Protein AF-A0A380DZ54-F1 (afdb_monomer_lite)

Sequence (66 aa):
MPTHFKGIDLTSSRFIKWLNDMNIIPGYYGVNNIDLMNDLYQKGAHTIVTDRPDLAQQFKQTIPNK

Radius of gyration: 11.81 Å; chains: 1; bounding box: 27×26×33 Å

Secondary structure (DSSP, 8-state):
--SEETTEES--HHHHHHHHHTT---EE-S---HHHHHHHHHTT--EE--S-HHHHHHHHHHS---

Foldseek 3Di:
DECDDPNDGCQDLVNLVVCVVVVHAAEYEQPADLVSVVSSVVSRHDYYYHPCVVSVVVNVVVDPDD

Organism: Staphylococcus aureus (NCBI:txid1280)

pLDDT: mean 94.75, std 6.47, range [55.69, 98.0]

InterPro domains:
  IPR017946 PLC-like phosphodiesterase, TIM beta/alpha-barrel domain superfamily [G3DSA:3.20.20.190] (2-64)
  IPR017946 PLC-like phosphodiesterase, TIM beta/alpha-barrel domain superfamily [SSF51695] (7-59)
  IPR030395 Glycerophosphodiester phosphodiesterase domain [PS51704] (1-60)

Structure (mmCIF, N/CA/C/O backbone):
data_AF-A0A380DZ54-F1
#
_entry.id   AF-A0A380DZ54-F1
#
loop_
_atom_site.group_PDB
_atom_site.id
_atom_site.type_symbol
_atom_site.label_atom_id
_atom_site.label_alt_id
_atom_site.label_comp_id
_atom_site.label_asym_id
_atom_site.label_entity_id
_atom_site.label_seq_id
_atom_site.pdbx_PDB_ins_code
_atom_site.Cartn_x
_atom_site.Cartn_y
_atom_site.Cartn_z
_atom_site.occupancy
_atom_site.B_iso_or_equiv
_atom_site.auth_seq_id
_atom_site.auth_comp_id
_atom_site.auth_asym_id
_atom_site.auth_atom_id
_atom_site.pdbx_PDB_model_num
ATOM 1 N N . MET A 1 1 ? -5.405 -2.379 -5.714 1.00 93.81 1 MET A N 1
ATOM 2 C CA . MET A 1 1 ? -5.282 -1.322 -6.733 1.00 93.81 1 MET A CA 1
ATOM 3 C C . MET A 1 1 ? -3.806 -1.017 -6.966 1.00 93.81 1 MET A C 1
ATOM 5 O O . MET A 1 1 ? -3.005 -1.331 -6.089 1.00 93.81 1 MET A O 1
ATOM 9 N N . PRO A 1 2 ? -3.413 -0.495 -8.137 1.00 95.56 2 PRO A N 1
ATOM 10 C CA . PRO A 1 2 ? -2.026 -0.113 -8.383 1.00 95.56 2 PRO A CA 1
ATOM 11 C C . PRO A 1 2 ? -1.659 1.135 -7.567 1.00 95.56 2 PRO A C 1
ATOM 13 O O . PRO A 1 2 ? -2.536 1.839 -7.070 1.00 95.56 2 PRO A O 1
ATOM 16 N N . THR A 1 3 ? -0.366 1.431 -7.446 1.00 96.50 3 THR A N 1
ATOM 17 C CA . THR A 1 3 ? 0.108 2.670 -6.800 1.00 96.50 3 THR A CA 1
ATOM 18 C C . THR A 1 3 ? -0.166 3.899 -7.662 1.00 96.50 3 THR A C 1
ATOM 20 O O . THR A 1 3 ? -0.418 4.977 -7.140 1.00 96.50 3 THR A O 1
ATOM 23 N N . HIS A 1 4 ? -0.181 3.720 -8.984 1.00 96.38 4 HIS A N 1
ATOM 24 C CA . HIS A 1 4 ? -0.467 4.769 -9.950 1.00 96.38 4 HIS A CA 1
ATOM 25 C C . HIS A 1 4 ? -1.449 4.273 -11.003 1.00 96.38 4 HIS A C 1
ATOM 27 O O . HIS A 1 4 ? -1.386 3.123 -11.443 1.00 96.38 4 HIS A O 1
ATOM 33 N N . PHE A 1 5 ? -2.330 5.158 -11.458 1.00 94.62 5 PHE A N 1
ATOM 34 C CA . PHE A 1 5 ? -3.216 4.874 -12.579 1.00 94.62 5 PHE A CA 1
ATOM 35 C C . PHE A 1 5 ? -3.364 6.109 -13.460 1.00 94.62 5 PHE A C 1
ATOM 37 O O . PHE A 1 5 ? -3.801 7.156 -12.994 1.00 94.62 5 PHE A O 1
ATOM 44 N N . LYS A 1 6 ? -2.985 5.995 -14.741 1.00 94.81 6 LYS A N 1
ATOM 45 C CA . LYS A 1 6 ? -3.042 7.099 -15.720 1.00 94.81 6 LYS A CA 1
ATOM 46 C C . LYS A 1 6 ? -2.384 8.401 -15.218 1.00 94.81 6 LYS A C 1
ATOM 48 O O . LYS A 1 6 ? -2.927 9.484 -15.399 1.00 94.81 6 LYS A O 1
ATOM 53 N N . GLY A 1 7 ? -1.227 8.285 -14.563 1.00 92.56 7 GLY A N 1
ATOM 54 C CA . GLY A 1 7 ? -0.480 9.428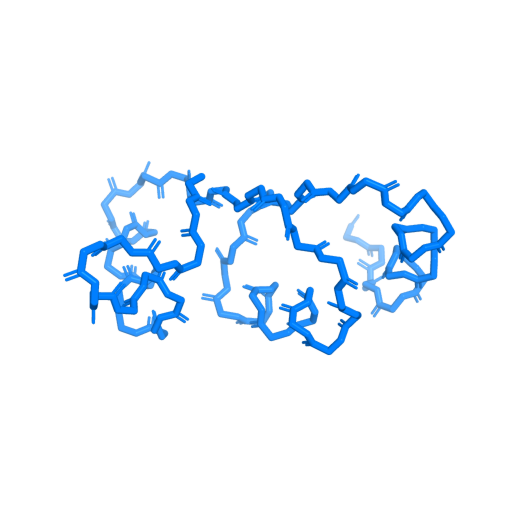 -14.016 1.00 92.56 7 GLY A CA 1
ATOM 55 C C . GLY A 1 7 ? -1.002 9.969 -12.680 1.00 92.56 7 GLY A C 1
ATOM 56 O O . GLY A 1 7 ? -0.416 10.900 -12.140 1.00 92.56 7 GLY A O 1
ATOM 57 N N . ILE A 1 8 ? -2.067 9.388 -12.125 1.00 92.81 8 ILE A N 1
ATOM 58 C CA . ILE A 1 8 ? -2.597 9.751 -10.809 1.00 92.81 8 ILE A CA 1
ATOM 59 C C . ILE A 1 8 ? -1.919 8.887 -9.752 1.00 92.81 8 ILE A C 1
ATOM 61 O O . ILE A 1 8 ? -1.948 7.658 -9.856 1.00 92.81 8 ILE A O 1
ATOM 65 N N . ASP A 1 9 ? -1.348 9.530 -8.736 1.00 95.19 9 ASP A N 1
ATOM 66 C CA . ASP A 1 9 ? -0.834 8.863 -7.542 1.00 95.19 9 ASP A CA 1
ATOM 67 C C . ASP A 1 9 ? -1.991 8.457 -6.616 1.00 95.19 9 ASP A C 1
ATOM 69 O O . ASP A 1 9 ? -2.683 9.290 -6.022 1.00 95.19 9 ASP A O 1
ATOM 73 N N . LEU A 1 10 ? -2.197 7.147 -6.500 1.00 96.69 10 LEU A N 1
ATOM 74 C CA . LEU A 1 10 ? -3.214 6.540 -5.647 1.00 96.69 10 LEU A CA 1
ATOM 75 C C . LEU A 1 10 ? -2.672 6.209 -4.255 1.00 96.69 10 LEU A C 1
ATOM 77 O O . LEU A 1 10 ? -3.398 5.622 -3.463 1.00 96.69 10 LEU A O 1
ATOM 81 N N . THR A 1 11 ? -1.425 6.555 -3.935 1.00 97.19 11 THR A N 1
ATOM 82 C CA . THR A 1 11 ? -0.780 6.299 -2.634 1.00 97.19 11 THR A CA 1
ATOM 83 C C . THR A 1 11 ? -0.754 7.521 -1.718 1.00 97.19 11 THR A C 1
ATOM 85 O O . THR A 1 11 ? -0.173 7.477 -0.631 1.00 97.19 11 THR A O 1
ATOM 88 N N . SER A 1 12 ? -1.372 8.632 -2.127 1.00 96.38 12 SER A N 1
ATOM 89 C CA . SER A 1 12 ? -1.393 9.846 -1.312 1.00 96.38 12 SER A CA 1
ATOM 90 C C . SER A 1 12 ? -2.171 9.642 -0.005 1.00 96.38 12 SER A C 1
ATOM 92 O O . SER A 1 12 ? -3.254 9.049 0.018 1.00 96.38 12 SER A O 1
ATOM 94 N N . SER A 1 13 ? -1.657 10.197 1.098 1.00 96.88 13 SER A N 1
ATOM 95 C CA . SER A 1 13 ? -2.290 10.070 2.420 1.00 96.88 13 SER A CA 1
ATOM 96 C C . SER A 1 13 ? -3.712 10.634 2.438 1.00 96.88 13 SER A C 1
ATOM 98 O O . SER A 1 13 ? -4.594 10.078 3.085 1.00 96.88 13 SER A O 1
ATOM 100 N N . ARG A 1 14 ? -3.962 11.719 1.687 1.00 96.88 14 ARG A N 1
ATOM 101 C CA . ARG A 1 14 ? -5.295 12.329 1.561 1.00 96.88 14 ARG A CA 1
ATOM 102 C C . ARG A 1 14 ? -6.295 11.369 0.921 1.00 96.88 14 ARG A C 1
ATOM 104 O O . ARG A 1 14 ? -7.422 11.274 1.395 1.00 96.88 14 ARG A O 1
ATOM 111 N N . PHE A 1 15 ? -5.890 10.678 -0.141 1.00 96.44 15 PHE A N 1
ATOM 112 C CA . PHE A 1 15 ? -6.760 9.748 -0.851 1.00 96.44 15 PHE A CA 1
ATOM 113 C C . PHE A 1 15 ? -7.053 8.502 -0.016 1.00 96.44 15 PHE A C 1
ATOM 115 O O . PHE A 1 15 ? -8.214 8.139 0.147 1.00 96.44 15 PHE A O 1
ATOM 122 N N . ILE A 1 16 ? -6.020 7.899 0.580 1.00 97.75 16 ILE A N 1
ATOM 123 C CA . ILE A 1 16 ? -6.181 6.725 1.448 1.00 97.75 16 ILE A CA 1
ATOM 124 C C . ILE A 1 16 ? -7.077 7.058 2.642 1.00 97.75 16 ILE A C 1
ATOM 126 O O . ILE A 1 16 ? -8.008 6.312 2.937 1.00 97.75 16 ILE A O 1
ATOM 130 N N . LYS A 1 17 ? -6.858 8.212 3.289 1.00 97.06 17 LYS A N 1
ATOM 131 C CA . LYS A 1 17 ? -7.720 8.668 4.381 1.00 97.06 17 LYS A CA 1
ATOM 132 C C . LYS A 1 17 ? -9.170 8.820 3.922 1.00 97.06 17 LYS A C 1
ATOM 134 O O . LYS A 1 17 ? -10.063 8.331 4.600 1.00 97.06 17 LYS A O 1
ATOM 139 N N . TRP A 1 18 ? -9.402 9.459 2.778 1.00 97.50 18 TRP A N 1
ATOM 140 C CA . TRP A 1 18 ? -10.749 9.633 2.237 1.00 97.50 18 TRP A CA 1
ATOM 141 C C . TRP A 1 18 ? -11.457 8.293 1.973 1.00 97.50 18 TRP A C 1
ATOM 143 O O . TRP A 1 18 ? -12.632 8.161 2.299 1.00 97.50 18 TRP A O 1
ATOM 153 N N . LEU A 1 19 ? -10.749 7.280 1.457 1.00 97.19 19 LEU A N 1
ATOM 154 C CA . LEU A 1 19 ? -11.305 5.929 1.301 1.00 97.19 19 LEU A CA 1
ATOM 155 C C . LEU A 1 19 ? -11.688 5.313 2.650 1.00 97.19 19 LEU A C 1
ATOM 157 O O . LEU A 1 19 ? -12.809 4.827 2.804 1.00 97.19 19 LEU A O 1
ATOM 161 N N . ASN A 1 20 ? -10.787 5.394 3.629 1.00 97.06 20 ASN A N 1
ATOM 162 C CA . ASN A 1 20 ? -11.026 4.884 4.976 1.00 97.06 20 ASN A CA 1
ATOM 163 C C . ASN A 1 20 ? -12.220 5.583 5.652 1.00 97.06 20 ASN A C 1
ATOM 165 O O . ASN A 1 20 ? -13.060 4.906 6.238 1.00 97.06 20 ASN A O 1
ATOM 169 N N . ASP A 1 21 ? -12.352 6.908 5.513 1.00 97.69 21 ASP A N 1
ATOM 170 C CA . ASP A 1 21 ? -13.476 7.690 6.058 1.00 97.69 21 ASP A CA 1
ATOM 171 C C . ASP A 1 21 ? -14.832 7.262 5.458 1.00 97.69 21 ASP A C 1
ATOM 173 O O . ASP A 1 21 ? -15.873 7.384 6.101 1.00 97.69 21 ASP A O 1
ATOM 177 N N . MET A 1 22 ? -14.828 6.730 4.233 1.00 97.94 22 MET A N 1
ATOM 178 C CA . MET A 1 22 ? -16.009 6.177 3.563 1.00 97.94 22 MET A CA 1
ATOM 179 C C . MET A 1 22 ? -16.219 4.677 3.816 1.00 97.94 22 MET A C 1
ATOM 181 O O . MET A 1 22 ? -17.092 4.073 3.195 1.00 97.94 22 MET A O 1
ATOM 185 N N . ASN A 1 23 ? -15.435 4.057 4.703 1.00 96.94 23 ASN A N 1
ATOM 186 C CA . ASN A 1 23 ? -15.420 2.610 4.944 1.00 96.94 23 ASN A CA 1
ATOM 187 C C . ASN A 1 23 ? -15.058 1.769 3.703 1.00 96.94 23 ASN A C 1
ATOM 189 O O . ASN A 1 23 ? -15.458 0.609 3.588 1.00 96.94 23 ASN A O 1
ATOM 193 N N . ILE A 1 24 ? -14.286 2.331 2.769 1.00 97.06 24 ILE A N 1
ATOM 194 C CA . ILE A 1 24 ? -13.706 1.586 1.650 1.00 97.06 24 ILE A CA 1
ATOM 195 C C . ILE A 1 24 ? -12.318 1.123 2.068 1.00 97.06 24 ILE A C 1
ATOM 197 O O . ILE A 1 24 ? -11.478 1.947 2.403 1.00 97.06 24 ILE A O 1
ATOM 201 N N . ILE A 1 25 ? -12.071 -0.185 2.014 1.00 94.06 25 ILE A N 1
ATOM 202 C CA . ILE A 1 25 ? -10.821 -0.802 2.466 1.00 94.06 25 ILE A CA 1
ATOM 203 C C . ILE A 1 25 ? -9.775 -0.754 1.334 1.00 94.06 25 ILE A C 1
ATOM 205 O O . ILE A 1 25 ? -9.910 -1.492 0.352 1.00 94.06 25 ILE A O 1
ATOM 209 N N . PRO A 1 26 ? -8.718 0.078 1.427 1.00 96.50 26 PRO A N 1
ATOM 210 C CA . PRO A 1 26 ? -7.721 0.177 0.373 1.00 96.50 26 PRO A CA 1
ATOM 211 C C . PRO A 1 26 ? -6.714 -0.973 0.465 1.00 96.50 26 PRO A C 1
ATOM 213 O O . PRO A 1 26 ? -6.065 -1.184 1.492 1.00 96.50 26 PRO A O 1
ATOM 216 N N . GLY A 1 27 ? -6.543 -1.692 -0.644 1.00 97.50 27 GLY A N 1
ATOM 217 C CA . GLY A 1 27 ? -5.502 -2.703 -0.808 1.00 97.50 27 GLY A CA 1
ATOM 218 C C . GLY A 1 27 ? -4.653 -2.429 -2.043 1.00 97.50 27 GLY A C 1
ATOM 219 O O . GLY A 1 27 ? -5.206 -2.090 -3.090 1.00 97.50 27 GLY A O 1
ATOM 220 N N . TYR A 1 28 ? -3.334 -2.599 -1.958 1.00 98.00 28 TYR A N 1
ATOM 221 C CA . TYR A 1 28 ? -2.390 -2.358 -3.053 1.00 98.00 28 TYR A CA 1
ATOM 222 C C . TYR A 1 28 ? -1.713 -3.647 -3.509 1.00 98.00 28 TYR A C 1
ATOM 224 O O . TYR A 1 28 ? -1.339 -4.465 -2.677 1.00 98.00 28 TYR A O 1
ATOM 232 N N . TYR A 1 29 ? -1.553 -3.827 -4.822 1.00 96.81 29 TYR A N 1
ATOM 233 C CA . TYR A 1 29 ? -0.847 -4.977 -5.399 1.00 96.81 29 TYR A CA 1
ATOM 234 C C . TYR A 1 29 ? 0.397 -4.549 -6.176 1.00 96.81 29 TYR A C 1
ATOM 236 O O . TYR A 1 29 ? 0.495 -3.397 -6.600 1.00 96.81 29 TYR A O 1
ATOM 244 N N . GLY A 1 30 ? 1.327 -5.486 -6.379 1.00 96.00 30 GLY A N 1
ATOM 245 C CA . GLY A 1 30 ? 2.591 -5.230 -7.076 1.00 96.00 30 GLY A CA 1
ATOM 246 C C . GLY A 1 30 ? 3.558 -4.361 -6.268 1.00 96.00 30 GLY A C 1
ATOM 247 O O . GLY A 1 30 ? 4.390 -3.659 -6.838 1.00 96.00 30 GLY A O 1
ATOM 248 N N . VAL A 1 31 ? 3.431 -4.358 -4.938 1.00 97.62 31 VAL A N 1
ATOM 249 C CA . VAL A 1 31 ? 4.300 -3.584 -4.048 1.00 97.62 31 VAL A CA 1
ATOM 250 C C . VAL A 1 31 ? 5.513 -4.442 -3.701 1.00 97.62 31 VAL A C 1
ATOM 252 O O . VAL A 1 31 ? 5.430 -5.312 -2.846 1.00 97.62 31 VAL A O 1
ATOM 255 N N . ASN A 1 32 ? 6.644 -4.213 -4.368 1.00 97.12 32 ASN A N 1
ATOM 256 C CA . ASN A 1 32 ? 7.860 -5.033 -4.236 1.00 97.12 32 ASN A CA 1
ATOM 257 C C . ASN A 1 32 ? 9.039 -4.251 -3.618 1.00 97.12 32 ASN A C 1
ATOM 259 O O . ASN A 1 32 ? 10.198 -4.499 -3.938 1.00 97.12 32 ASN A O 1
ATOM 263 N N . ASN A 1 33 ? 8.737 -3.283 -2.748 1.00 96.44 33 ASN A N 1
ATOM 264 C CA . ASN A 1 33 ? 9.705 -2.444 -2.041 1.00 96.44 33 ASN A CA 1
ATOM 265 C C . ASN A 1 33 ? 9.254 -2.259 -0.583 1.00 96.44 33 ASN A C 1
ATOM 267 O O . ASN A 1 33 ? 8.123 -1.836 -0.352 1.00 96.44 33 ASN A O 1
ATOM 271 N N . ILE A 1 34 ? 10.124 -2.571 0.382 1.00 96.00 34 ILE A N 1
ATOM 272 C CA . ILE A 1 34 ? 9.770 -2.587 1.809 1.00 96.00 34 ILE A CA 1
ATOM 273 C C . ILE A 1 34 ? 9.444 -1.201 2.375 1.00 96.00 34 ILE A C 1
ATOM 275 O O . ILE A 1 34 ? 8.539 -1.076 3.199 1.00 96.00 34 ILE A O 1
ATOM 279 N N . ASP A 1 35 ? 10.120 -0.152 1.909 1.00 95.62 35 ASP A N 1
ATOM 280 C CA . ASP A 1 35 ? 9.858 1.217 2.359 1.00 95.62 35 ASP A CA 1
ATOM 281 C C . ASP A 1 35 ? 8.456 1.654 1.936 1.00 95.62 35 ASP A C 1
ATOM 283 O O . ASP 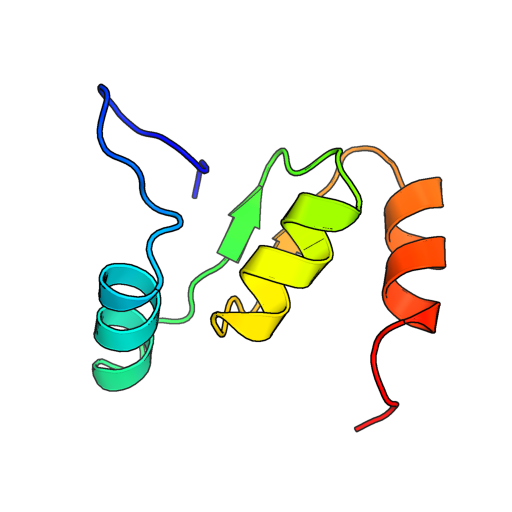A 1 35 ? 7.703 2.199 2.738 1.00 95.62 35 ASP A O 1
ATOM 287 N N . LEU A 1 36 ? 8.060 1.313 0.708 1.00 96.81 36 LEU A N 1
ATOM 288 C CA . LEU A 1 36 ? 6.713 1.557 0.209 1.00 96.81 36 LEU A CA 1
ATOM 289 C C . LEU A 1 36 ? 5.656 0.726 0.952 1.00 96.81 36 LEU A C 1
ATOM 291 O O . LEU A 1 36 ? 4.556 1.220 1.187 1.00 96.81 36 LEU A O 1
ATOM 295 N N . MET A 1 37 ? 5.965 -0.515 1.349 1.00 97.25 37 MET A N 1
ATOM 296 C CA . MET A 1 37 ? 5.055 -1.300 2.197 1.00 97.25 37 MET A CA 1
ATOM 297 C C . MET A 1 37 ? 4.797 -0.586 3.528 1.00 97.25 37 MET A C 1
ATOM 299 O O . MET A 1 37 ? 3.644 -0.414 3.925 1.00 97.25 37 MET A O 1
ATOM 303 N N . ASN A 1 38 ? 5.868 -0.136 4.189 1.00 96.19 38 ASN A N 1
ATOM 304 C CA . ASN A 1 38 ? 5.777 0.608 5.442 1.00 96.19 38 ASN A CA 1
ATOM 305 C C . ASN A 1 38 ? 5.006 1.919 5.257 1.00 96.19 38 ASN A C 1
ATOM 307 O O . ASN A 1 38 ? 4.092 2.195 6.029 1.00 96.19 38 ASN A O 1
ATOM 311 N N . ASP A 1 39 ? 5.318 2.696 4.222 1.00 96.62 39 ASP A N 1
ATOM 312 C CA . ASP A 1 39 ? 4.640 3.956 3.915 1.00 96.62 39 ASP A CA 1
ATOM 313 C C . ASP A 1 39 ? 3.128 3.761 3.700 1.00 96.62 39 ASP A C 1
ATOM 315 O O . ASP A 1 39 ? 2.315 4.431 4.339 1.00 96.62 39 ASP A O 1
ATOM 319 N N . LEU A 1 40 ? 2.729 2.783 2.881 1.00 97.12 40 LEU A N 1
ATOM 320 C CA . LEU A 1 40 ? 1.318 2.465 2.650 1.00 97.12 40 LEU A CA 1
ATOM 321 C C . LEU A 1 40 ? 0.612 2.024 3.935 1.00 97.12 40 LEU A C 1
ATOM 323 O O . LEU A 1 40 ? -0.502 2.474 4.207 1.00 97.12 40 LEU A O 1
ATOM 327 N N . TYR A 1 41 ? 1.255 1.182 4.744 1.00 96.25 41 TYR A N 1
ATOM 328 C CA . TYR A 1 41 ? 0.716 0.753 6.032 1.00 96.25 41 TYR A CA 1
ATOM 329 C C . TYR A 1 41 ? 0.496 1.932 6.986 1.00 96.25 41 TYR A C 1
ATOM 331 O O . TYR A 1 41 ? -0.593 2.070 7.543 1.00 96.25 41 TYR A O 1
ATOM 339 N N . GLN A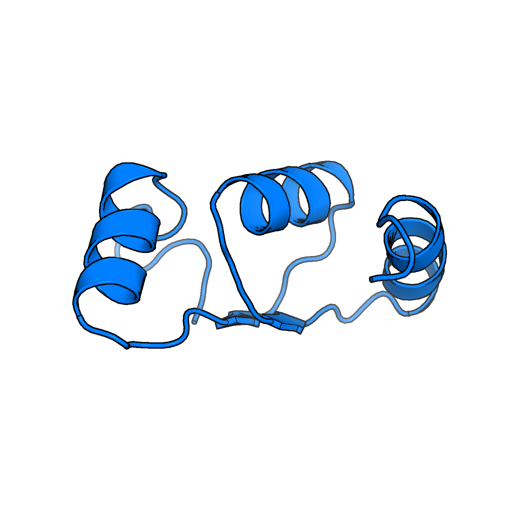 1 42 ? 1.478 2.831 7.117 1.00 95.75 42 GLN A N 1
ATOM 340 C CA . GLN A 1 42 ? 1.364 4.028 7.960 1.00 95.75 42 GLN A CA 1
ATOM 341 C C . GLN A 1 42 ? 0.268 4.983 7.472 1.00 95.75 42 GLN A C 1
ATOM 343 O O . GLN A 1 42 ? -0.408 5.625 8.275 1.00 95.75 42 GLN A O 1
ATOM 348 N N . LYS A 1 43 ? 0.039 5.048 6.158 1.00 96.75 43 LYS A N 1
ATOM 349 C CA . LYS A 1 43 ? -1.053 5.831 5.564 1.00 96.75 43 LYS A CA 1
ATOM 350 C C . LYS A 1 43 ? -2.437 5.207 5.7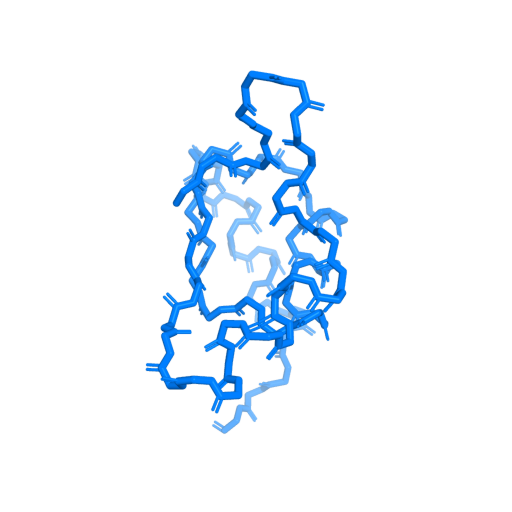65 1.00 96.75 43 LYS A C 1
ATOM 352 O O . LYS A 1 43 ? -3.435 5.869 5.487 1.00 96.75 43 LYS A O 1
ATOM 357 N N . GLY A 1 44 ? -2.514 3.969 6.255 1.00 96.12 44 GLY A N 1
ATOM 358 C CA . GLY A 1 44 ? -3.768 3.264 6.513 1.00 96.12 44 GLY A CA 1
ATOM 359 C C . GLY A 1 44 ? -4.214 2.345 5.378 1.00 96.12 44 GLY A C 1
ATOM 360 O O . GLY A 1 44 ? -5.407 2.065 5.268 1.00 96.12 44 GLY A O 1
ATOM 361 N N . ALA A 1 45 ? -3.293 1.881 4.527 1.00 97.06 45 ALA A N 1
ATOM 362 C CA . ALA A 1 45 ? -3.564 0.757 3.639 1.00 97.06 45 ALA A CA 1
ATOM 363 C C . ALA A 1 45 ? -3.837 -0.507 4.461 1.00 97.06 45 ALA A C 1
ATOM 365 O O . ALA A 1 45 ? -3.094 -0.837 5.385 1.00 97.06 45 ALA A O 1
ATOM 366 N N . HIS A 1 46 ? -4.894 -1.233 4.108 1.00 95.94 46 HIS A N 1
ATOM 367 C CA . HIS A 1 46 ? -5.278 -2.447 4.818 1.00 95.94 46 HIS A CA 1
ATOM 368 C C . 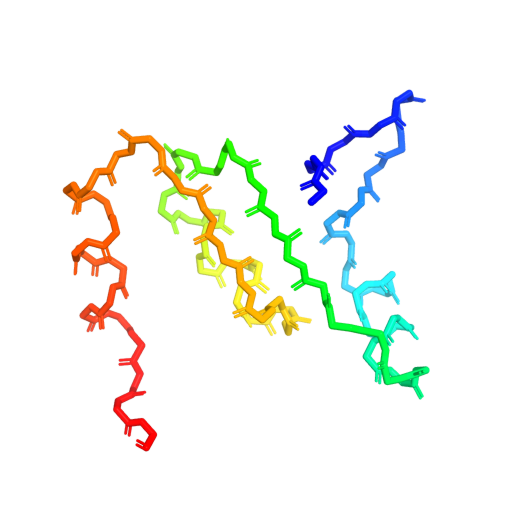HIS A 1 46 ? -4.560 -3.687 4.283 1.00 95.94 46 HIS A C 1
ATOM 370 O O . HIS A 1 46 ? -4.151 -4.555 5.049 1.00 95.94 46 HIS A O 1
ATO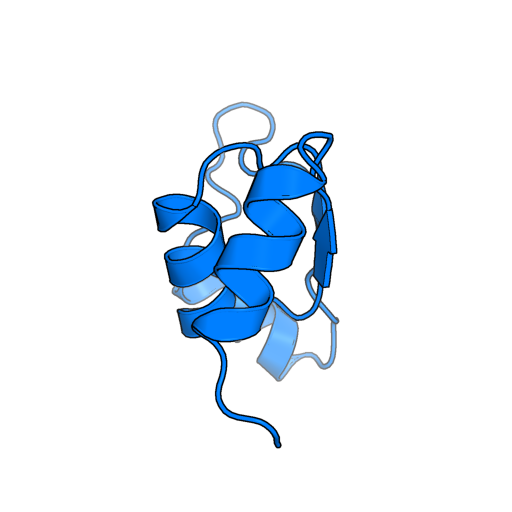M 376 N N . THR A 1 47 ? -4.403 -3.781 2.961 1.00 96.31 47 THR A N 1
ATOM 377 C CA . THR A 1 47 ? -3.791 -4.946 2.312 1.00 96.31 47 THR A CA 1
ATOM 378 C C . THR A 1 47 ? -2.646 -4.517 1.413 1.00 96.31 47 THR A C 1
ATOM 380 O O . THR A 1 47 ? -2.773 -3.578 0.629 1.00 96.31 47 THR A O 1
ATOM 383 N N . ILE A 1 48 ? -1.537 -5.242 1.492 1.00 97.50 48 ILE A N 1
ATOM 384 C CA . ILE A 1 48 ? -0.380 -5.069 0.620 1.00 97.50 48 ILE A CA 1
ATOM 385 C C . ILE A 1 48 ? -0.059 -6.438 0.024 1.00 97.50 48 ILE A C 1
ATOM 387 O O . ILE A 1 48 ? 0.148 -7.404 0.755 1.00 97.50 48 ILE A O 1
ATOM 391 N N . VAL A 1 49 ? -0.055 -6.522 -1.304 1.00 97.69 49 VAL A N 1
ATOM 392 C CA . VAL A 1 49 ? 0.261 -7.732 -2.065 1.00 97.69 49 VAL A CA 1
ATOM 393 C C . VAL A 1 49 ? 1.589 -7.525 -2.784 1.00 97.69 49 VAL A C 1
ATOM 395 O O . VAL A 1 49 ? 1.782 -6.530 -3.491 1.00 97.69 49 VAL A O 1
ATOM 398 N N . THR A 1 50 ? 2.490 -8.485 -2.601 1.00 97.69 50 THR A N 1
ATOM 399 C CA . THR A 1 50 ? 3.849 -8.492 -3.140 1.00 97.69 50 THR A CA 1
ATOM 400 C C . THR A 1 50 ? 4.150 -9.824 -3.807 1.00 97.69 50 THR A C 1
ATOM 402 O O . THR A 1 50 ? 3.693 -10.869 -3.347 1.00 97.69 50 THR A O 1
ATOM 405 N N . ASP A 1 51 ? 4.971 -9.779 -4.850 1.00 97.31 51 ASP A N 1
ATOM 406 C CA . ASP A 1 51 ? 5.523 -10.965 -5.511 1.00 97.31 51 ASP A CA 1
ATOM 407 C C . ASP A 1 51 ? 6.798 -11.460 -4.798 1.00 97.31 51 ASP A C 1
ATOM 409 O O . ASP A 1 51 ? 7.407 -12.451 -5.197 1.00 97.31 51 ASP A O 1
ATOM 413 N N . ARG A 1 52 ? 7.229 -10.747 -3.746 1.00 97.25 52 ARG A N 1
ATOM 414 C CA . ARG A 1 52 ? 8.438 -10.998 -2.958 1.00 97.25 52 ARG A CA 1
ATOM 415 C C . ARG A 1 52 ? 8.069 -11.530 -1.568 1.00 97.25 52 ARG A C 1
ATOM 417 O O . ARG A 1 52 ? 7.892 -10.741 -0.635 1.00 97.25 52 ARG A O 1
ATOM 424 N N . PRO A 1 53 ? 7.934 -12.859 -1.395 1.00 96.50 53 PRO A N 1
ATOM 425 C CA . PRO A 1 53 ? 7.552 -13.443 -0.108 1.00 96.50 53 PRO A CA 1
ATOM 426 C C . PRO A 1 53 ? 8.587 -13.178 0.996 1.00 96.50 53 PRO A C 1
ATOM 428 O O . PRO A 1 53 ? 8.221 -13.057 2.163 1.00 96.50 53 PRO A O 1
ATOM 431 N N . ASP A 1 54 ? 9.861 -13.021 0.629 1.00 96.81 54 ASP A N 1
ATOM 432 C CA . ASP A 1 54 ? 10.944 -12.601 1.519 1.00 96.81 54 ASP A CA 1
ATOM 433 C C . ASP A 1 54 ? 10.680 -11.211 2.118 1.00 96.81 54 ASP A C 1
ATOM 435 O O . ASP A 1 54 ? 10.745 -11.037 3.337 1.00 96.81 54 ASP A O 1
ATOM 439 N N . LEU A 1 55 ? 10.284 -10.246 1.280 1.00 96.44 55 LEU A N 1
ATOM 440 C CA . LEU A 1 55 ? 9.917 -8.905 1.738 1.00 96.44 55 LEU A CA 1
ATOM 441 C C . LEU A 1 55 ? 8.648 -8.930 2.588 1.00 96.44 55 LEU A C 1
ATOM 443 O O . LEU A 1 55 ? 8.592 -8.234 3.597 1.00 96.44 55 LEU A O 1
ATOM 447 N N . ALA A 1 56 ? 7.653 -9.751 2.233 1.00 95.62 56 ALA A N 1
ATOM 448 C CA . ALA A 1 56 ? 6.453 -9.909 3.053 1.00 95.62 56 ALA A CA 1
ATOM 449 C C . ALA A 1 56 ? 6.795 -10.405 4.464 1.00 95.62 56 ALA A C 1
ATOM 451 O O . ALA A 1 56 ? 6.272 -9.882 5.448 1.00 95.62 56 ALA A O 1
ATOM 452 N N . GLN A 1 57 ? 7.682 -11.397 4.579 1.00 96.00 57 GLN A N 1
ATOM 453 C CA . GLN A 1 57 ? 8.109 -11.916 5.875 1.00 96.00 57 GLN A CA 1
ATOM 454 C C . GLN A 1 57 ? 8.871 -10.859 6.681 1.00 96.00 57 GLN A C 1
ATOM 456 O O . GLN A 1 57 ? 8.577 -10.681 7.862 1.00 96.00 57 GLN A O 1
ATOM 461 N N . GLN A 1 58 ? 9.801 -10.138 6.047 1.00 95.12 58 GLN A N 1
ATOM 462 C CA . GLN A 1 58 ? 10.537 -9.048 6.688 1.00 95.12 58 GLN A CA 1
ATOM 463 C C . GLN A 1 58 ? 9.589 -7.936 7.160 1.00 95.12 58 GLN A C 1
ATOM 465 O O . GLN A 1 58 ? 9.665 -7.498 8.303 1.00 95.12 58 GLN A O 1
ATOM 470 N N . PHE A 1 59 ? 8.649 -7.521 6.313 1.00 95.50 59 PHE A N 1
ATOM 471 C CA . PHE A 1 59 ? 7.652 -6.504 6.636 1.00 95.50 59 PHE A CA 1
ATOM 472 C C . PHE A 1 59 ? 6.745 -6.927 7.800 1.00 95.50 59 PHE A C 1
ATOM 474 O O . PHE A 1 59 ? 6.480 -6.141 8.700 1.00 95.50 59 PHE A O 1
ATOM 481 N N . LYS A 1 60 ? 6.325 -8.195 7.877 1.00 92.62 60 LYS A N 1
ATOM 482 C CA . LYS A 1 60 ? 5.541 -8.677 9.029 1.00 92.62 60 LYS A CA 1
ATOM 483 C C . LYS A 1 60 ? 6.277 -8.548 10.365 1.00 92.62 60 LYS A C 1
ATOM 485 O O . LYS A 1 60 ? 5.613 -8.453 11.389 1.00 92.62 60 LYS A O 1
ATOM 490 N N . GLN A 1 61 ? 7.610 -8.539 10.370 1.00 92.44 61 GLN A N 1
ATOM 491 C CA . GLN A 1 61 ? 8.406 -8.334 11.585 1.00 92.44 61 GLN A CA 1
ATOM 492 C C . GLN A 1 61 ? 8.476 -6.858 12.007 1.00 92.44 61 GLN A C 1
ATOM 494 O O . GLN A 1 61 ? 8.801 -6.583 13.159 1.00 92.44 61 GLN A O 1
ATOM 499 N N . THR A 1 62 ? 8.180 -5.911 11.106 1.00 88.25 62 THR A N 1
ATOM 500 C CA . THR A 1 62 ? 8.179 -4.468 11.413 1.00 88.25 62 THR A CA 1
ATOM 501 C C . THR A 1 62 ? 6.841 -3.981 11.969 1.00 88.25 62 THR A C 1
ATOM 503 O O . THR A 1 62 ? 6.778 -2.907 12.567 1.00 88.25 62 THR A O 1
ATOM 506 N N . ILE A 1 63 ? 5.768 -4.758 11.797 1.00 87.19 63 ILE A N 1
ATOM 507 C CA . ILE A 1 63 ? 4.425 -4.412 12.264 1.00 87.19 63 ILE A CA 1
ATOM 508 C C . ILE A 1 63 ? 4.247 -4.901 13.713 1.00 87.19 63 ILE A C 1
ATOM 510 O O . ILE A 1 63 ? 4.533 -6.066 13.995 1.00 87.19 63 ILE A O 1
ATOM 514 N N . PRO A 1 64 ? 3.742 -4.065 14.643 1.00 80.50 64 PRO A N 1
ATOM 515 C CA . PRO A 1 64 ? 3.399 -4.533 15.981 1.00 80.50 64 PRO A CA 1
ATOM 516 C C . PRO A 1 64 ? 2.313 -5.609 15.888 1.00 80.50 64 PRO A C 1
ATOM 518 O O . PRO A 1 64 ? 1.312 -5.402 15.198 1.00 80.50 64 PRO A O 1
ATOM 521 N N . ASN A 1 65 ? 2.472 -6.728 16.602 1.00 68.56 65 ASN A N 1
ATOM 522 C CA . ASN A 1 65 ? 1.370 -7.672 16.791 1.00 68.56 65 ASN A CA 1
ATOM 523 C C . ASN A 1 65 ? 0.213 -6.912 17.458 1.00 68.56 65 ASN A C 1
ATOM 525 O O . ASN A 1 65 ? 0.348 -6.469 18.599 1.00 68.56 65 ASN A O 1
ATOM 529 N N . LYS A 1 66 ? -0.869 -6.699 16.705 1.00 55.69 66 LYS A N 1
ATOM 530 C CA . LYS A 1 66 ? -2.131 -6.169 17.228 1.00 55.69 66 LYS A CA 1
ATOM 531 C C . LYS A 1 66 ? -2.883 -7.249 17.987 1.00 55.69 66 LYS A C 1
ATOM 533 O O . LYS A 1 66 ? -2.827 -8.415 17.537 1.00 55.69 66 LYS A O 1
#